Protein AF-A0A2N1R461-F1 (afdb_monomer)

Solvent-accessible surface area (backbone atoms only — not comparable to full-atom values): 9227 Å² total; per-residue (Å²): 132,56,71,68,60,50,50,57,51,58,70,67,39,81,88,54,83,74,53,71,70,53,56,53,44,36,75,74,31,70,71,57,33,54,52,53,51,54,51,50,53,52,52,52,61,70,67,52,63,71,90,80,55,89,64,83,52,62,68,61,53,60,70,44,49,88,78,49,80,73,82,83,79,75,73,60,65,68,62,50,54,52,52,53,50,52,54,53,50,47,66,64,44,54,71,71,35,69,73,41,61,68,50,44,76,81,51,42,68,79,50,52,53,58,53,52,49,53,52,52,50,54,52,50,54,50,52,51,53,51,49,67,77,40,43,69,59,51,53,51,50,51,53,58,48,51,55,55,53,54,64,73,76,108

Foldseek 3Di:
DDLVVLVVVLLVCPPPDDDPVSVVVLVVDVVSVVVSVVVVVVVVVVPDPPVVPPDPCVVVVVVCVVVDDDPPPQDPLVVLVVVLVVLVVCLVCVCVDPVNVVVDVVCDPVVVVVSVVVSVVVNVVSVVVSCVSCVVVVVVVVVVVVVVVVVVVD

pLDDT: mean 83.38, std 9.48, range [56.5, 96.19]

Radius of gyration: 25.05 Å; Cα contacts (8 Å, |Δi|>4): 34; chains: 1; bounding box: 57×42×69 Å

Secondary structure (DSSP, 8-state):
--HHHHHHHHHHTTTPPPPHHHHHHHHH-HHHHHHHHHHHHHHHHHTS-GGG--S--HHHHHHHGGGSPPP-----HHHHHHHHHHHHHHHHHGGGSHHHHHHHHHHTHHHHHHHHHHHHHHHHHHHHHHHHHTHHHHHHHHHHHHHHHHHH--

Structure (mmCIF, N/CA/C/O backbone):
data_AF-A0A2N1R461-F1
#
_entry.id   AF-A0A2N1R461-F1
#
loop_
_atom_site.group_PDB
_atom_site.id
_atom_site.type_symbol
_atom_site.label_atom_id
_atom_site.label_alt_id
_atom_site.label_comp_id
_atom_site.label_asym_id
_atom_site.label_entity_id
_atom_site.label_seq_id
_atom_site.pdbx_PDB_ins_code
_atom_site.Cartn_x
_atom_site.Cartn_y
_atom_site.Cartn_z
_atom_site.occupancy
_atom_site.B_iso_or_equiv
_atom_site.auth_seq_id
_atom_site.auth_comp_id
_atom_site.auth_asym_id
_atom_site.auth_atom_id
_atom_site.pdbx_PDB_model_num
ATOM 1 N N . MET A 1 1 ? -3.653 15.098 18.515 1.00 86.50 1 MET A N 1
ATOM 2 C CA . MET A 1 1 ? -3.882 14.096 17.446 1.00 86.50 1 MET A CA 1
ATOM 3 C C . MET A 1 1 ? -5.355 13.729 17.420 1.00 86.50 1 MET A C 1
ATOM 5 O O . MET A 1 1 ? -5.999 13.878 18.452 1.00 86.50 1 MET A O 1
ATOM 9 N N . THR A 1 2 ? -5.887 13.300 16.274 1.00 91.56 2 THR A N 1
ATOM 10 C CA . THR A 1 2 ? -7.252 12.755 16.196 1.00 91.56 2 THR A CA 1
ATOM 11 C C . THR A 1 2 ? -7.290 11.351 16.802 1.00 91.56 2 THR A C 1
ATOM 13 O O . THR A 1 2 ? -6.265 10.667 16.838 1.00 91.56 2 THR A O 1
ATOM 16 N N . CYS A 1 3 ? -8.462 10.918 17.276 1.00 90.94 3 CYS A N 1
ATOM 17 C CA . CYS A 1 3 ? -8.626 9.580 17.852 1.00 90.94 3 CYS A CA 1
ATOM 18 C C . CYS A 1 3 ? -8.334 8.476 16.824 1.00 90.94 3 CYS A C 1
ATOM 20 O O . CYS A 1 3 ? -7.727 7.473 17.166 1.00 90.94 3 CYS A O 1
ATOM 22 N N . GLU A 1 4 ? -8.714 8.674 15.560 1.00 88.19 4 GLU A N 1
ATOM 23 C CA . GLU A 1 4 ? -8.450 7.723 14.467 1.00 88.19 4 GLU A CA 1
ATOM 24 C C . GLU A 1 4 ? -6.949 7.520 14.266 1.00 88.19 4 GLU A C 1
ATOM 26 O O . GLU A 1 4 ? -6.462 6.396 14.322 1.00 88.19 4 GLU A O 1
ATOM 31 N N . ARG A 1 5 ? -6.197 8.623 14.166 1.00 86.88 5 ARG A N 1
ATOM 32 C CA . ARG A 1 5 ? -4.739 8.579 14.033 1.00 86.88 5 ARG A CA 1
ATOM 33 C C . ARG A 1 5 ? -4.061 7.961 15.253 1.00 86.88 5 ARG A C 1
ATOM 35 O O . ARG A 1 5 ? -3.029 7.318 15.115 1.00 86.88 5 ARG A O 1
ATOM 42 N N . PHE A 1 6 ? -4.603 8.181 16.451 1.00 92.94 6 PHE A N 1
ATOM 43 C CA . PHE A 1 6 ? -4.097 7.526 17.656 1.00 92.94 6 PHE A CA 1
ATOM 44 C C . PHE A 1 6 ? -4.233 6.003 17.565 1.00 92.94 6 PHE A C 1
ATOM 46 O O . PHE A 1 6 ? -3.285 5.310 17.906 1.00 92.94 6 PHE A O 1
ATOM 53 N N . LEU A 1 7 ? -5.378 5.495 17.101 1.00 90.38 7 LEU A N 1
ATOM 54 C CA . LEU A 1 7 ? -5.630 4.054 16.989 1.00 90.38 7 LEU A CA 1
ATOM 55 C C . LEU A 1 7 ? -4.748 3.410 15.922 1.00 90.38 7 LEU A C 1
ATOM 57 O O . LEU A 1 7 ? -4.143 2.386 16.193 1.00 90.38 7 LEU A O 1
ATOM 61 N N . GLU A 1 8 ? -4.597 4.055 14.764 1.00 88.38 8 GLU A N 1
ATOM 62 C CA . GLU A 1 8 ? -3.680 3.588 13.715 1.00 88.38 8 GLU A CA 1
ATOM 63 C C . GLU A 1 8 ? -2.237 3.477 14.225 1.00 88.38 8 GLU A C 1
ATOM 65 O O . GLU A 1 8 ? -1.545 2.500 13.947 1.00 88.38 8 GLU A O 1
ATOM 70 N N . LEU A 1 9 ? -1.778 4.467 15.000 1.00 89.25 9 LEU A N 1
ATOM 71 C CA . LEU A 1 9 ? -0.447 4.433 15.608 1.00 89.25 9 LEU A CA 1
ATOM 72 C C . LEU A 1 9 ? -0.348 3.405 16.739 1.00 89.25 9 LEU A C 1
ATOM 74 O O . LEU A 1 9 ? 0.707 2.806 16.909 1.00 89.25 9 LEU A O 1
ATOM 78 N N . LEU A 1 10 ? -1.419 3.207 17.511 1.00 90.00 10 LEU A N 1
ATOM 79 C CA . LEU A 1 1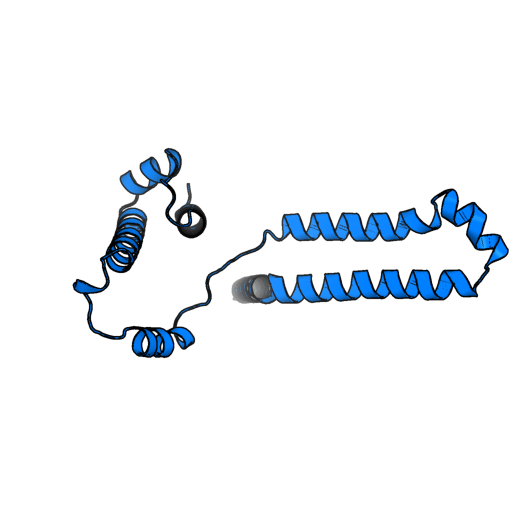0 ? -1.467 2.222 18.589 1.00 90.00 10 LEU A CA 1
ATOM 80 C C . LEU A 1 10 ? -1.351 0.797 18.039 1.00 90.00 10 LEU A C 1
ATOM 82 O O . LEU A 1 10 ? -0.556 0.021 18.557 1.00 90.00 10 LEU A O 1
ATOM 86 N N . ASP A 1 11 ? -2.076 0.493 16.963 1.00 86.31 11 ASP A N 1
ATOM 87 C CA . ASP A 1 11 ? -2.012 -0.803 16.281 1.00 86.31 11 ASP A CA 1
ATOM 88 C C . ASP A 1 11 ? -0.642 -1.028 15.614 1.00 86.31 11 ASP A C 1
ATOM 90 O O . ASP A 1 11 ? -0.168 -2.157 15.515 1.00 86.31 11 ASP A O 1
ATOM 94 N N . GLY A 1 12 ? 0.020 0.047 15.169 1.00 85.19 12 GLY A N 1
ATOM 95 C CA . GLY A 1 12 ? 1.333 -0.008 14.523 1.00 85.19 12 GLY A CA 1
ATOM 96 C C . GLY A 1 12 ? 2.536 -0.143 15.465 1.00 85.19 12 GLY A C 1
ATOM 97 O O . GLY A 1 12 ? 3.627 -0.419 14.977 1.00 85.19 12 GLY A O 1
ATOM 98 N N . LEU A 1 13 ? 2.367 0.061 16.779 1.00 85.00 13 LEU A N 1
ATOM 99 C CA . LEU A 1 13 ? 3.468 0.012 17.754 1.00 85.00 13 LEU A CA 1
ATOM 100 C C . LEU A 1 13 ? 3.969 -1.408 18.046 1.00 85.00 13 LEU A C 1
ATOM 102 O O . LEU A 1 13 ? 5.053 -1.538 18.592 1.00 85.00 13 LEU A O 1
ATOM 106 N N . ASP A 1 14 ? 3.196 -2.452 17.737 1.00 76.69 14 ASP A N 1
ATOM 107 C CA . ASP A 1 14 ? 3.576 -3.865 17.923 1.00 76.69 14 ASP A CA 1
ATOM 108 C C . ASP A 1 14 ? 4.274 -4.168 19.275 1.00 76.69 14 ASP A C 1
ATOM 110 O O . ASP A 1 14 ? 5.301 -4.840 19.359 1.00 76.69 14 ASP A O 1
ATO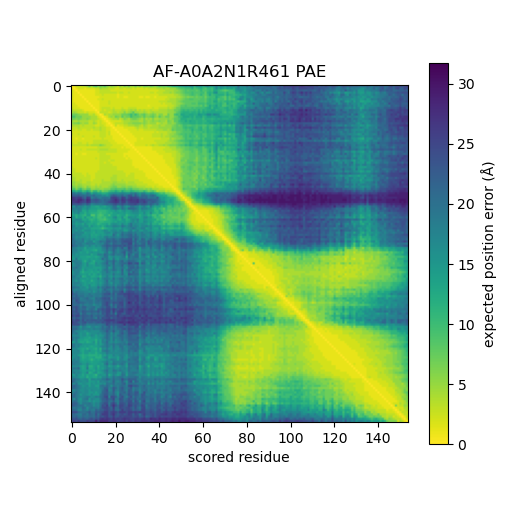M 114 N N . ASN A 1 15 ? 3.692 -3.658 20.369 1.00 72.56 15 ASN A N 1
ATOM 115 C CA . ASN A 1 15 ? 4.184 -3.737 21.759 1.00 72.56 15 ASN A CA 1
ATOM 116 C C . ASN A 1 15 ? 5.364 -2.823 22.143 1.00 72.56 15 ASN A C 1
ATOM 118 O O . ASN A 1 15 ? 5.930 -2.981 23.232 1.00 72.56 15 ASN A O 1
ATOM 122 N N . GLU A 1 16 ? 5.723 -1.851 21.311 1.00 82.12 16 GLU A N 1
ATOM 123 C CA . GLU A 1 16 ? 6.663 -0.790 21.667 1.00 82.12 16 GLU A CA 1
ATOM 124 C C . GLU A 1 16 ? 6.034 0.282 22.573 1.00 82.12 16 GLU A C 1
ATOM 126 O O . GLU A 1 16 ? 4.814 0.445 22.678 1.00 82.12 16 GLU A O 1
ATOM 131 N N . LYS A 1 17 ? 6.893 1.052 23.254 1.00 83.75 17 LYS A N 1
ATOM 132 C CA . LYS A 1 17 ? 6.448 2.133 24.141 1.00 83.75 17 LYS A CA 1
ATOM 133 C C . LYS A 1 17 ? 5.820 3.271 23.326 1.00 83.75 17 LYS A C 1
ATOM 135 O O . LYS A 1 17 ? 6.448 3.755 22.384 1.00 83.75 17 LYS A O 1
ATOM 140 N N . PRO A 1 18 ? 4.640 3.782 23.723 1.00 86.06 18 PRO A N 1
ATOM 141 C CA . PRO A 1 18 ? 3.991 4.859 22.994 1.00 86.06 18 PRO A CA 1
ATOM 142 C C . PRO A 1 18 ? 4.823 6.155 23.061 1.00 86.06 18 PRO A C 1
ATOM 144 O O . PRO A 1 18 ? 5.241 6.563 24.151 1.00 86.06 18 PRO A O 1
ATOM 147 N N . PRO A 1 19 ? 5.021 6.857 21.930 1.00 91.00 19 PRO A N 1
ATOM 148 C CA . PRO A 1 19 ? 5.672 8.161 21.893 1.00 91.00 19 PRO A CA 1
ATOM 149 C C . PRO A 1 19 ? 4.990 9.190 22.803 1.00 91.00 19 PRO A C 1
ATOM 151 O O . PRO A 1 19 ? 3.781 9.136 23.045 1.00 91.00 19 PRO A O 1
ATOM 154 N N . ALA A 1 20 ? 5.739 10.208 23.238 1.00 91.06 20 ALA A N 1
ATOM 155 C CA . ALA A 1 20 ? 5.253 11.235 24.168 1.00 91.06 20 ALA A CA 1
ATOM 156 C C . ALA A 1 20 ? 3.942 11.913 23.718 1.00 91.06 20 ALA A C 1
ATOM 158 O O . ALA A 1 20 ? 3.057 12.175 24.536 1.00 91.06 20 ALA A O 1
ATOM 159 N N . ALA A 1 21 ? 3.775 12.138 22.410 1.00 90.81 21 ALA A N 1
ATOM 160 C CA . ALA A 1 21 ? 2.548 12.699 21.852 1.00 90.81 21 ALA A CA 1
ATOM 161 C C . ALA A 1 21 ? 1.320 11.804 22.116 1.00 90.81 21 ALA A C 1
ATOM 163 O O . ALA A 1 21 ? 0.246 12.309 22.446 1.00 90.81 21 ALA A O 1
ATOM 164 N N . MET A 1 22 ? 1.470 10.480 22.007 1.00 93.12 22 MET A N 1
ATOM 165 C CA . MET A 1 22 ? 0.396 9.515 22.276 1.00 93.12 22 MET A CA 1
ATOM 166 C C . MET A 1 22 ? 0.075 9.459 23.768 1.00 93.12 22 MET A C 1
ATOM 168 O O . MET A 1 22 ? -1.097 9.482 24.139 1.00 93.12 22 MET A O 1
ATOM 172 N N . ALA A 1 23 ? 1.097 9.506 24.626 1.00 91.75 23 ALA A N 1
ATOM 173 C CA . ALA A 1 23 ? 0.915 9.574 26.075 1.00 91.75 23 ALA A CA 1
ATOM 174 C C . ALA A 1 23 ? 0.163 10.844 26.523 1.00 91.75 23 ALA A C 1
ATOM 176 O O . ALA A 1 23 ? -0.596 10.813 27.493 1.00 91.75 23 ALA A O 1
ATOM 177 N N . ALA A 1 24 ? 0.350 11.973 25.831 1.00 93.88 24 ALA A N 1
ATOM 178 C CA . ALA A 1 24 ? -0.424 13.192 26.076 1.00 93.88 24 ALA A CA 1
ATOM 179 C C . ALA A 1 24 ? -1.889 13.054 25.616 1.00 93.88 24 ALA A C 1
ATOM 181 O O . ALA A 1 24 ? -2.808 13.525 26.290 1.00 93.88 24 ALA A O 1
ATOM 182 N N . HIS A 1 25 ? -2.131 12.370 24.493 1.00 94.94 25 HIS A N 1
ATOM 183 C CA . HIS A 1 25 ? -3.487 12.130 23.998 1.00 94.94 25 HIS A CA 1
ATOM 184 C C . HIS A 1 25 ? -4.288 11.185 24.904 1.00 94.94 25 HIS A C 1
ATOM 186 O O . HIS A 1 25 ? -5.444 11.459 25.204 1.00 94.94 25 HIS A O 1
ATOM 192 N N . VAL A 1 26 ? -3.665 10.117 25.406 1.00 94.75 26 VAL A N 1
ATOM 193 C CA . VAL A 1 26 ? -4.287 9.189 26.369 1.00 94.75 26 VAL A CA 1
ATOM 194 C C . VAL A 1 26 ? -4.733 9.915 27.638 1.00 94.75 26 VAL A C 1
ATOM 196 O O . VAL A 1 26 ? -5.829 9.672 28.130 1.00 94.75 26 VAL A O 1
ATOM 199 N N . ARG A 1 27 ? -3.927 10.862 28.132 1.00 94.19 27 ARG A N 1
ATOM 200 C CA . ARG A 1 27 ? -4.277 11.675 29.307 1.00 94.19 27 ARG A CA 1
ATOM 201 C C . ARG A 1 27 ? -5.462 12.614 29.075 1.00 94.19 27 ARG A C 1
ATOM 203 O O . ARG A 1 27 ? -6.158 12.943 30.026 1.00 94.19 27 ARG A O 1
ATOM 210 N N . SER A 1 28 ? -5.687 13.047 27.835 1.00 94.81 28 SER A N 1
ATOM 211 C CA . SER A 1 28 ? -6.759 13.990 27.481 1.00 94.81 28 SER A CA 1
ATOM 212 C C . SER A 1 28 ? -8.023 13.315 26.942 1.00 94.81 28 SER A C 1
ATOM 214 O O . SER A 1 28 ? -9.092 13.918 26.982 1.00 94.81 28 SER A O 1
ATOM 216 N N . CYS A 1 29 ? -7.937 12.071 26.461 1.00 96.19 29 CYS A N 1
ATOM 217 C CA . CYS A 1 29 ? -9.057 11.347 25.865 1.00 96.19 29 CYS A CA 1
ATOM 218 C C . CYS A 1 29 ? -9.326 10.012 26.592 1.00 96.19 29 CYS A C 1
ATOM 220 O O . CYS A 1 29 ? -8.617 9.026 26.356 1.00 96.19 29 CYS A O 1
ATOM 222 N N . PRO A 1 30 ? -10.397 9.911 27.407 1.00 94.81 30 PRO A N 1
ATOM 223 C CA . PRO A 1 30 ? -10.700 8.697 28.172 1.00 94.81 30 PRO A CA 1
ATOM 224 C C . PRO A 1 30 ? -11.116 7.513 27.286 1.00 94.81 30 PRO A C 1
ATOM 226 O O . PRO A 1 30 ? -10.935 6.354 27.658 1.00 94.81 30 PRO A O 1
ATOM 229 N N . ALA A 1 31 ? -11.665 7.768 26.095 1.00 92.94 31 ALA A N 1
ATOM 230 C CA . ALA A 1 31 ? -11.993 6.709 25.141 1.00 92.94 31 ALA A CA 1
ATOM 231 C C . ALA A 1 31 ? -10.727 6.023 24.603 1.00 92.94 31 ALA A C 1
ATOM 233 O O . ALA A 1 31 ? -10.648 4.795 24.602 1.00 92.94 31 ALA A O 1
ATOM 234 N N . CYS A 1 32 ? -9.723 6.812 24.210 1.00 94.00 32 CYS A N 1
ATOM 235 C CA . CYS A 1 32 ? -8.427 6.305 23.761 1.00 94.00 32 CYS A CA 1
ATOM 236 C C . CYS A 1 32 ? -7.655 5.632 24.904 1.00 94.00 32 CYS A C 1
ATOM 238 O O . CYS A 1 32 ? -7.054 4.584 24.686 1.00 94.00 32 CYS A O 1
ATOM 240 N N . ALA A 1 33 ? -7.740 6.168 26.128 1.00 94.19 33 ALA A N 1
ATOM 241 C CA . ALA A 1 33 ? -7.136 5.557 27.311 1.00 94.19 33 ALA A CA 1
ATOM 242 C C . ALA A 1 33 ? -7.670 4.148 27.590 1.00 94.19 33 ALA A C 1
ATOM 244 O O . ALA A 1 33 ? -6.887 3.219 27.767 1.00 94.19 33 ALA A O 1
ATOM 245 N N . ARG A 1 34 ? -8.999 3.968 27.558 1.00 94.50 34 ARG A N 1
ATOM 246 C CA . ARG A 1 34 ? -9.624 2.649 27.753 1.00 94.50 34 ARG A CA 1
ATOM 247 C C . ARG A 1 34 ? -9.181 1.636 26.701 1.00 94.50 34 ARG A C 1
ATOM 249 O O . ARG A 1 34 ? -8.923 0.490 27.043 1.00 94.50 34 ARG A O 1
ATOM 256 N N . ARG A 1 35 ? -9.072 2.055 25.437 1.00 91.75 35 ARG A N 1
ATOM 257 C CA . ARG A 1 35 ? -8.630 1.176 24.342 1.00 91.75 35 ARG A CA 1
ATOM 258 C C . ARG A 1 35 ? -7.165 0.769 24.485 1.00 91.75 35 ARG A C 1
ATOM 260 O O . ARG A 1 35 ? -6.865 -0.411 24.369 1.00 91.75 35 ARG A O 1
ATOM 267 N N . ALA A 1 36 ? -6.283 1.718 24.798 1.00 91.62 36 ALA A N 1
ATOM 268 C CA . ALA A 1 36 ? -4.872 1.429 25.047 1.00 91.62 36 ALA A CA 1
ATOM 269 C C . ALA A 1 36 ? -4.678 0.491 26.248 1.00 91.62 36 ALA A C 1
ATOM 271 O O . ALA A 1 36 ? -3.905 -0.457 26.162 1.00 91.62 36 ALA A O 1
ATOM 272 N N . ALA A 1 37 ? -5.424 0.706 27.337 1.00 91.56 37 ALA A N 1
ATOM 273 C CA . ALA A 1 37 ? -5.388 -0.166 28.508 1.00 91.56 37 ALA A CA 1
ATOM 274 C C . ALA A 1 37 ? -5.896 -1.585 28.202 1.00 91.56 37 ALA A C 1
ATOM 276 O O . ALA A 1 37 ? -5.271 -2.551 28.624 1.00 91.56 37 ALA A O 1
ATOM 277 N N . ALA A 1 38 ? -6.988 -1.716 27.439 1.00 90.31 38 ALA A N 1
ATOM 278 C CA . ALA A 1 38 ? -7.527 -3.016 27.037 1.00 90.31 38 ALA A CA 1
ATOM 279 C C . ALA A 1 38 ? -6.562 -3.799 26.129 1.00 90.31 38 ALA A C 1
ATOM 281 O O . ALA A 1 38 ? -6.422 -5.013 26.274 1.00 90.31 38 ALA A O 1
ATOM 282 N N . LEU A 1 39 ? -5.874 -3.108 25.213 1.00 88.88 39 LEU A N 1
ATOM 283 C CA . LEU A 1 39 ? -4.844 -3.724 24.378 1.00 88.88 39 LEU A CA 1
ATOM 284 C C . LEU A 1 39 ? -3.663 -4.198 25.232 1.00 88.88 39 LEU A C 1
ATOM 286 O O . LEU A 1 39 ? -3.260 -5.352 25.124 1.00 88.88 39 LEU A O 1
ATOM 290 N N . GLN A 1 40 ? -3.158 -3.341 26.126 1.00 89.06 40 GLN A N 1
ATOM 291 C CA . GLN A 1 40 ? -2.053 -3.696 27.016 1.00 89.06 40 GLN A CA 1
ATOM 292 C C . GLN A 1 40 ? -2.408 -4.892 27.904 1.00 89.06 40 GLN A C 1
ATOM 294 O O . GLN A 1 40 ? -1.618 -5.821 28.007 1.00 89.06 40 GLN A O 1
ATOM 299 N N . SER A 1 41 ? -3.616 -4.927 28.477 1.00 87.19 41 SER A N 1
ATOM 300 C CA . SER A 1 41 ? -4.042 -6.054 29.309 1.00 87.19 41 SER A CA 1
ATOM 301 C C . SER A 1 41 ? -4.141 -7.359 28.521 1.00 87.19 41 SER A C 1
ATOM 303 O O . SER A 1 41 ? -3.824 -8.417 29.054 1.00 87.19 41 SER A O 1
ATOM 305 N N . ALA A 1 42 ? -4.567 -7.303 27.254 1.00 85.00 42 ALA A N 1
ATOM 306 C CA . ALA A 1 42 ? -4.606 -8.479 26.387 1.00 85.00 42 ALA A CA 1
ATOM 307 C C . ALA A 1 42 ? -3.191 -8.994 26.064 1.00 85.00 42 ALA A C 1
ATOM 309 O O . ALA A 1 42 ? -2.954 -10.200 26.097 1.00 85.00 42 ALA A O 1
ATOM 310 N N . VAL A 1 43 ? -2.246 -8.085 25.805 1.00 85.50 43 VAL A N 1
ATOM 311 C CA . VAL A 1 43 ? -0.828 -8.412 25.585 1.00 85.50 43 VAL A CA 1
ATOM 312 C C . VAL A 1 43 ? -0.197 -9.000 26.842 1.00 85.50 43 VAL A C 1
ATOM 314 O O . VAL A 1 43 ? 0.518 -9.997 26.763 1.00 85.50 43 VAL A O 1
ATOM 317 N N . ASP A 1 44 ? -0.466 -8.407 28.002 1.00 85.31 44 ASP A N 1
ATOM 318 C CA . ASP A 1 44 ? 0.038 -8.900 29.279 1.00 85.31 44 ASP A CA 1
ATOM 319 C C . ASP A 1 44 ? -0.496 -10.309 29.548 1.00 85.31 44 ASP A C 1
ATOM 321 O O . ASP A 1 44 ? 0.292 -11.182 29.901 1.00 85.31 44 ASP A O 1
ATOM 325 N N . LEU A 1 45 ? -1.787 -10.556 29.276 1.00 81.62 45 LEU A N 1
ATOM 326 C CA . LEU A 1 45 ? -2.405 -11.882 29.372 1.00 81.62 45 LEU A CA 1
ATOM 327 C C . LEU A 1 45 ? -1.707 -12.911 28.468 1.00 81.62 45 LEU A C 1
ATOM 329 O O . LEU A 1 45 ? -1.448 -14.031 28.896 1.00 81.62 45 LEU A O 1
ATOM 333 N N . TYR A 1 46 ? -1.377 -12.521 27.234 1.00 76.12 46 TYR A N 1
ATOM 334 C CA . TYR A 1 46 ? -0.663 -13.368 26.275 1.00 76.12 46 TYR A CA 1
ATOM 335 C C . TYR A 1 46 ? 0.776 -13.689 26.713 1.00 76.12 46 TYR A C 1
ATOM 337 O O . TYR A 1 46 ? 1.316 -14.729 26.349 1.00 76.12 46 TYR A O 1
ATOM 345 N N . ARG A 1 47 ? 1.409 -12.809 27.497 1.00 80.56 47 ARG A N 1
ATOM 346 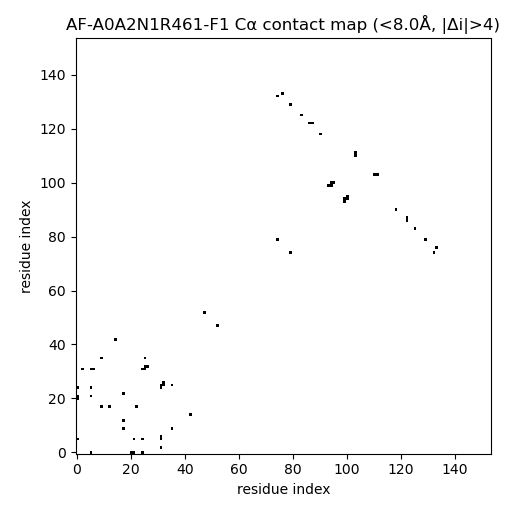C CA . ARG A 1 47 ? 2.778 -12.988 28.008 1.00 80.56 47 ARG A CA 1
ATOM 347 C C . ARG A 1 47 ? 2.858 -13.831 29.280 1.00 80.56 47 ARG A C 1
ATOM 349 O O . ARG A 1 47 ? 3.975 -14.111 29.722 1.00 80.56 47 ARG A O 1
ATOM 356 N N . LEU A 1 48 ? 1.732 -14.211 29.892 1.00 80.31 48 LEU A N 1
ATOM 357 C CA . LEU A 1 48 ? 1.779 -15.103 31.048 1.00 80.31 48 LEU A CA 1
ATOM 358 C C . LEU A 1 48 ? 2.388 -16.456 30.643 1.00 80.31 48 LEU A C 1
ATOM 360 O O . LEU A 1 48 ? 2.062 -16.985 29.583 1.00 80.31 48 LEU A O 1
ATOM 364 N N . PRO A 1 49 ? 3.257 -17.039 31.485 1.00 74.88 49 PRO A N 1
ATOM 365 C CA . PRO A 1 49 ? 3.806 -18.361 31.226 1.00 74.88 49 PRO A CA 1
ATOM 366 C C . PRO A 1 49 ? 2.680 -19.408 31.173 1.00 74.88 49 PRO A C 1
ATOM 368 O O . PRO A 1 49 ? 1.749 -19.355 31.980 1.00 74.88 49 PRO A O 1
ATOM 371 N N . ASP A 1 50 ? 2.805 -20.386 30.265 1.00 65.62 50 ASP A N 1
ATOM 372 C CA . ASP A 1 50 ? 1.813 -21.447 29.959 1.00 65.62 50 ASP A CA 1
ATOM 373 C C . ASP A 1 50 ? 1.256 -22.181 31.193 1.00 65.62 50 ASP A C 1
ATOM 375 O O . ASP A 1 50 ? 0.154 -22.729 31.187 1.00 65.62 50 ASP A O 1
ATOM 379 N N . ILE A 1 51 ? 2.005 -22.145 32.291 1.00 59.97 51 ILE A N 1
ATOM 380 C CA . ILE A 1 51 ? 1.663 -22.718 33.593 1.00 59.97 51 ILE A CA 1
ATOM 381 C C . ILE A 1 51 ? 0.386 -22.089 34.197 1.00 59.97 51 ILE A C 1
ATOM 383 O O . ILE A 1 51 ? -0.259 -22.709 35.038 1.00 59.97 51 ILE A O 1
ATOM 387 N N . ALA A 1 52 ? -0.007 -20.880 33.772 1.00 58.00 52 ALA A N 1
ATOM 388 C CA . ALA A 1 52 ? -1.167 -20.149 34.291 1.00 58.00 52 ALA A CA 1
ATOM 389 C C . ALA A 1 52 ? -2.467 -20.327 33.472 1.00 58.00 52 ALA A C 1
ATOM 391 O O . ALA A 1 52 ? -3.519 -19.851 33.899 1.00 58.00 52 ALA A O 1
ATOM 392 N N . GLY A 1 53 ? -2.432 -20.996 32.312 1.00 57.50 53 GLY A N 1
ATOM 393 C CA . GLY A 1 53 ? -3.535 -20.967 31.343 1.00 57.50 53 GLY A CA 1
ATOM 394 C C . GLY A 1 53 ? -3.733 -22.273 30.580 1.00 57.50 53 GLY A C 1
ATOM 395 O O . GLY A 1 53 ? -3.637 -22.297 29.360 1.00 57.50 53 GLY A O 1
ATOM 396 N N . SER A 1 54 ? -4.075 -23.360 31.272 1.00 56.50 54 SER A N 1
ATOM 397 C CA . SER A 1 54 ? -4.268 -24.699 30.682 1.00 56.50 54 SER A CA 1
ATOM 398 C C . SER A 1 54 ? -5.494 -24.865 29.763 1.00 56.50 54 SER A C 1
ATO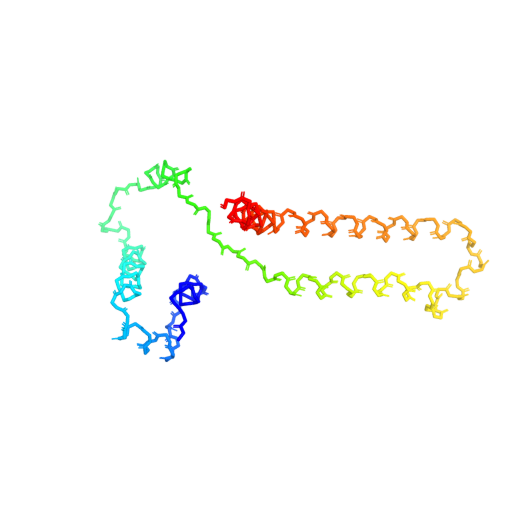M 400 O O . SER A 1 54 ? -5.833 -25.984 29.376 1.00 56.50 54 SER A O 1
ATOM 402 N N . SER A 1 55 ? -6.177 -23.788 29.365 1.00 64.38 55 SER A N 1
ATOM 403 C CA . SER A 1 55 ? -7.240 -23.871 28.362 1.00 64.38 55 SER A CA 1
ATOM 404 C C . SER A 1 55 ? -6.664 -23.599 26.979 1.00 64.38 55 SER A C 1
ATOM 406 O O . SER A 1 55 ? -6.280 -22.469 26.689 1.00 64.38 55 SER A O 1
ATOM 408 N N . ASN A 1 56 ? -6.654 -24.609 26.108 1.00 69.06 56 ASN A N 1
ATOM 409 C CA . ASN A 1 56 ? -6.333 -24.446 24.692 1.00 69.06 56 ASN A CA 1
ATOM 410 C C . ASN A 1 56 ? -7.283 -23.400 24.065 1.00 69.06 56 ASN A C 1
ATOM 412 O O . ASN A 1 56 ? -8.428 -23.705 23.724 1.00 69.06 56 ASN A O 1
ATOM 416 N N . MET A 1 57 ? -6.838 -22.141 23.985 1.00 70.62 57 MET A N 1
ATOM 417 C CA . MET A 1 57 ? -7.645 -21.017 23.493 1.00 70.62 57 MET A CA 1
ATOM 418 C C . MET A 1 57 ? -7.703 -20.968 21.965 1.00 70.62 57 MET A C 1
ATOM 420 O O . MET A 1 57 ? -8.591 -20.318 21.417 1.00 70.62 57 MET A O 1
ATOM 424 N N . VAL A 1 58 ? -6.810 -21.688 21.278 1.00 78.00 58 VAL A N 1
ATOM 425 C CA . VAL A 1 58 ? -6.706 -21.731 19.813 1.00 78.00 58 VAL A CA 1
ATOM 426 C C . VAL A 1 58 ? -8.058 -21.997 19.136 1.00 78.00 58 VAL A C 1
ATOM 428 O O . VAL A 1 58 ? -8.453 -21.174 18.313 1.00 78.00 58 VAL A O 1
ATOM 431 N N . PRO A 1 59 ? -8.834 -23.046 19.484 1.00 80.19 59 PRO A N 1
ATOM 432 C CA . PRO A 1 59 ? -10.131 -23.290 18.848 1.00 80.19 59 PRO A CA 1
ATOM 433 C C . PRO A 1 59 ? -11.166 -22.193 19.132 1.00 80.19 59 PRO A C 1
ATOM 435 O O . PRO A 1 59 ? -11.984 -21.889 18.268 1.00 80.19 59 PRO A O 1
ATOM 438 N N . ARG A 1 60 ? -11.130 -21.558 20.313 1.00 78.44 60 ARG A N 1
ATOM 439 C CA . ARG A 1 60 ? -12.057 -20.466 20.660 1.00 78.44 60 ARG A CA 1
ATOM 440 C C . ARG A 1 60 ? -11.738 -19.187 19.895 1.00 78.44 60 ARG A C 1
ATOM 442 O O . ARG A 1 60 ? -12.649 -18.540 19.391 1.00 78.44 60 ARG A O 1
ATOM 449 N N . VAL A 1 61 ? -10.457 -18.841 19.787 1.00 78.00 61 VAL A N 1
ATOM 450 C CA . VAL A 1 61 ? -9.999 -17.688 19.002 1.00 78.00 61 VAL A CA 1
ATOM 451 C C . VAL A 1 61 ? -10.256 -17.934 17.516 1.00 78.00 61 VAL A C 1
ATOM 453 O O . VAL A 1 61 ? -10.808 -17.065 16.845 1.00 78.00 61 VAL A O 1
ATOM 456 N N . ALA A 1 62 ? -9.959 -19.136 17.014 1.00 80.81 62 ALA A N 1
ATOM 457 C CA . ALA A 1 62 ? -10.216 -19.512 15.626 1.00 80.81 62 ALA A CA 1
ATOM 458 C C . ALA A 1 62 ? -11.706 -19.430 15.257 1.00 80.81 62 ALA A C 1
ATOM 460 O O . ALA A 1 62 ? -12.038 -18.951 14.176 1.00 80.81 62 ALA A O 1
ATOM 461 N N . ALA A 1 63 ? -12.607 -19.816 16.167 1.00 84.38 63 ALA A N 1
ATOM 462 C CA . ALA A 1 63 ? -14.050 -19.673 15.971 1.00 84.38 63 ALA A CA 1
ATOM 463 C C . ALA A 1 63 ? -14.523 -18.206 15.943 1.00 84.38 63 ALA A C 1
ATOM 465 O O . ALA A 1 63 ? -15.561 -17.913 15.352 1.00 84.38 63 ALA A O 1
ATOM 466 N N . MET A 1 64 ? -13.780 -17.281 16.562 1.00 79.38 64 MET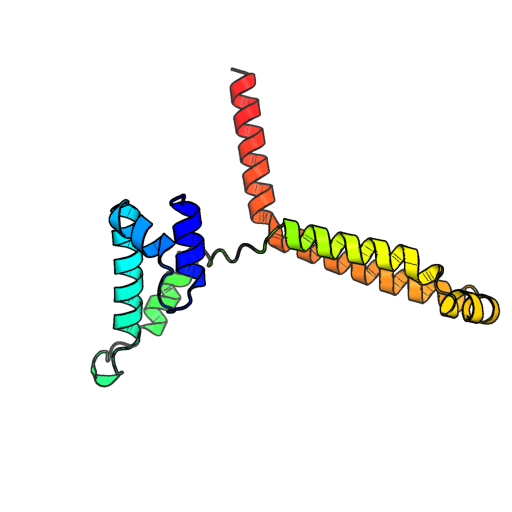 A N 1
ATOM 467 C CA . MET A 1 64 ? -14.105 -15.851 16.555 1.00 79.38 64 MET A CA 1
ATOM 468 C C . MET A 1 64 ? -13.542 -15.105 15.340 1.00 79.38 64 MET A C 1
ATOM 470 O O . MET A 1 64 ? -14.133 -14.106 14.940 1.00 79.38 64 MET A O 1
ATOM 474 N N . LEU A 1 65 ? -12.460 -15.589 14.713 1.00 78.19 65 LEU A N 1
ATOM 475 C CA . LEU A 1 65 ? -11.811 -14.939 13.561 1.00 78.19 65 LEU A CA 1
ATOM 476 C C . LEU A 1 65 ? -12.761 -14.521 12.418 1.00 78.19 65 LEU A C 1
ATOM 478 O O . LEU A 1 65 ? -12.585 -13.411 11.922 1.00 78.19 65 LEU A O 1
ATOM 482 N N . PRO A 1 66 ? -13.781 -15.310 12.011 1.00 79.12 66 PRO A N 1
ATOM 483 C CA . PRO A 1 66 ? -14.697 -14.909 10.938 1.00 79.12 66 PRO A CA 1
ATOM 484 C C . PRO A 1 66 ? -15.534 -13.666 11.268 1.00 79.12 66 PRO A C 1
ATOM 486 O O . PRO A 1 66 ? -16.052 -13.010 10.367 1.00 79.12 66 PRO A O 1
ATOM 489 N N . PHE A 1 67 ? -15.687 -13.351 12.557 1.00 75.81 67 PHE A N 1
ATOM 490 C CA . PHE A 1 67 ? -16.511 -12.250 13.055 1.00 75.81 67 PHE A CA 1
ATOM 491 C C . PHE A 1 67 ? -15.686 -11.021 13.447 1.00 75.81 67 PHE A C 1
ATOM 493 O O . PHE A 1 67 ? -16.252 -9.976 13.773 1.00 75.81 67 PHE A O 1
ATOM 500 N N . VAL A 1 68 ? -14.356 -11.125 13.418 1.00 71.81 68 VAL A N 1
ATOM 501 C CA . VAL A 1 68 ? -13.454 -10.008 13.690 1.00 71.81 68 VAL A CA 1
ATOM 502 C C . VAL A 1 68 ? -13.074 -9.365 12.362 1.00 71.81 68 VAL A C 1
ATOM 504 O O . VAL A 1 68 ? -12.635 -10.030 11.427 1.00 71.81 68 VAL A O 1
ATOM 507 N N . SER A 1 69 ? -13.239 -8.046 12.262 1.00 62.12 69 SER A N 1
ATOM 508 C CA . SER A 1 69 ? -12.770 -7.300 11.095 1.00 62.12 69 SER A CA 1
ATOM 509 C C . SER A 1 69 ? -11.264 -7.490 10.933 1.00 62.12 69 SER A C 1
ATOM 511 O O . SER A 1 69 ? -10.524 -7.251 11.889 1.00 62.12 69 SER A O 1
ATOM 513 N N . ALA A 1 70 ? -10.823 -7.881 9.734 1.00 62.69 70 ALA A N 1
ATOM 514 C CA . ALA A 1 70 ? -9.408 -8.044 9.428 1.00 62.69 70 ALA A CA 1
ATOM 515 C C . ALA A 1 70 ? -8.604 -6.801 9.870 1.00 62.69 70 ALA A C 1
ATOM 517 O O . ALA A 1 70 ? -9.098 -5.675 9.707 1.00 62.69 70 ALA A O 1
ATOM 518 N N . PRO A 1 71 ? -7.388 -6.980 10.425 1.00 61.81 71 PRO A N 1
ATOM 519 C CA . PRO A 1 71 ? -6.526 -5.868 10.796 1.00 61.81 71 PRO A CA 1
ATOM 520 C C . PRO A 1 71 ? -6.395 -4.902 9.622 1.00 61.81 71 PRO A C 1
ATOM 522 O O . PRO A 1 71 ? -6.004 -5.294 8.519 1.00 61.81 71 PRO A O 1
ATOM 525 N N . ARG A 1 72 ? -6.739 -3.631 9.845 1.00 59.38 72 ARG A N 1
ATOM 526 C CA . ARG A 1 72 ? -6.652 -2.593 8.817 1.00 59.38 72 ARG A CA 1
ATOM 527 C C . ARG A 1 72 ? -5.192 -2.207 8.608 1.00 59.38 72 ARG A C 1
ATOM 529 O O . ARG A 1 72 ? -4.754 -1.150 9.046 1.00 59.38 72 ARG A O 1
ATOM 536 N N . ARG A 1 73 ? -4.425 -3.041 7.905 1.00 58.41 73 ARG A N 1
ATOM 537 C CA . ARG A 1 73 ? -3.155 -2.604 7.314 1.00 58.41 73 ARG A CA 1
ATOM 538 C C . ARG A 1 73 ? -3.473 -1.745 6.095 1.00 58.41 73 ARG A C 1
ATOM 540 O O . ARG A 1 73 ? -3.437 -2.202 4.959 1.00 58.41 73 ARG A O 1
ATOM 547 N N . SER A 1 74 ? -3.826 -0.486 6.339 1.00 61.47 74 SER A N 1
ATOM 548 C CA . SER A 1 74 ? -3.964 0.492 5.266 1.00 61.47 74 SER A CA 1
ATOM 549 C C . SER A 1 74 ? -2.570 0.852 4.766 1.00 61.47 74 SER A C 1
ATOM 551 O O . SER A 1 74 ? -1.811 1.548 5.444 1.00 61.47 74 SER A O 1
ATOM 553 N N . VAL A 1 75 ? -2.210 0.369 3.580 1.00 66.94 75 VAL A N 1
ATOM 554 C CA . VAL A 1 75 ? -1.014 0.858 2.896 1.00 66.94 75 VAL A CA 1
ATOM 555 C C . VAL A 1 75 ? -1.331 2.255 2.368 1.00 66.94 75 VAL A C 1
ATOM 557 O O . VAL A 1 75 ? -2.392 2.489 1.799 1.00 66.94 75 VAL A O 1
ATOM 560 N N . SER A 1 76 ? -0.432 3.215 2.582 1.00 76.56 76 SER A N 1
ATOM 561 C CA . SER A 1 76 ? -0.656 4.595 2.140 1.00 76.56 76 SER A CA 1
ATOM 562 C C . SER A 1 76 ? -0.845 4.661 0.618 1.00 76.56 76 SER A C 1
ATOM 564 O O . SER A 1 76 ? 0.100 4.426 -0.141 1.00 76.56 76 SER A O 1
ATOM 566 N N . MET A 1 77 ? -2.041 5.065 0.175 1.00 79.62 77 MET A N 1
ATOM 567 C CA . MET A 1 77 ? -2.391 5.269 -1.240 1.00 79.62 77 MET A CA 1
ATOM 568 C C . MET A 1 77 ? -1.418 6.211 -1.959 1.00 79.62 77 MET A C 1
ATOM 570 O O . MET A 1 77 ? -1.119 6.031 -3.137 1.00 79.62 77 MET A O 1
ATOM 574 N N . ARG A 1 78 ? -0.864 7.196 -1.239 1.00 81.62 78 ARG A N 1
ATOM 575 C CA . ARG A 1 78 ? 0.132 8.130 -1.782 1.00 81.62 78 ARG A CA 1
ATOM 576 C C . ARG A 1 78 ? 1.450 7.435 -2.121 1.00 81.62 78 ARG A C 1
ATOM 578 O O . ARG A 1 78 ? 2.043 7.743 -3.149 1.00 81.62 78 ARG A O 1
ATOM 585 N N . ASN A 1 79 ? 1.896 6.509 -1.273 1.00 85.38 79 ASN A N 1
ATOM 586 C CA . ASN A 1 79 ? 3.140 5.776 -1.509 1.00 85.38 79 ASN A CA 1
ATOM 587 C C . ASN A 1 79 ? 2.990 4.843 -2.714 1.00 85.38 79 ASN A C 1
ATOM 589 O O . ASN A 1 79 ? 3.906 4.747 -3.526 1.00 85.38 79 ASN A O 1
ATOM 593 N N . TRP A 1 80 ? 1.811 4.232 -2.874 1.00 89.44 80 TRP A N 1
ATOM 594 C CA . TRP A 1 80 ? 1.477 3.485 -4.081 1.00 89.44 80 TRP A CA 1
ATOM 595 C C . TRP A 1 80 ? 1.513 4.380 -5.319 1.00 89.44 80 TRP A C 1
ATOM 597 O O . TRP A 1 80 ? 2.298 4.113 -6.214 1.00 89.44 80 TRP A O 1
ATOM 607 N N . LEU A 1 81 ? 0.775 5.493 -5.354 1.00 88.69 81 LEU A N 1
ATOM 608 C CA . LEU A 1 81 ? 0.788 6.392 -6.519 1.00 88.69 81 LEU A CA 1
ATOM 609 C C . LEU A 1 81 ? 2.203 6.843 -6.919 1.00 88.69 81 LEU A C 1
ATOM 611 O O . LEU A 1 81 ? 2.508 6.891 -8.108 1.00 88.69 81 LEU A O 1
ATOM 615 N N . GLY A 1 82 ? 3.077 7.113 -5.944 1.00 90.50 82 GLY A N 1
ATOM 616 C CA . GLY A 1 82 ? 4.487 7.414 -6.203 1.00 90.50 82 GLY A CA 1
ATOM 617 C C . GLY A 1 82 ? 5.233 6.259 -6.877 1.00 90.50 82 GLY A C 1
ATOM 618 O O . GLY A 1 82 ? 5.897 6.468 -7.888 1.00 90.50 82 GLY A O 1
ATOM 619 N N . ALA A 1 83 ? 5.088 5.033 -6.368 1.00 89.56 83 ALA A N 1
ATOM 620 C CA . ALA A 1 83 ? 5.696 3.849 -6.977 1.00 89.56 83 ALA A CA 1
ATOM 621 C C . ALA A 1 83 ? 5.168 3.590 -8.401 1.00 89.56 83 ALA A C 1
ATOM 623 O O . ALA A 1 83 ? 5.948 3.289 -9.301 1.00 89.56 83 ALA A O 1
ATOM 624 N N . GLY A 1 84 ? 3.864 3.770 -8.624 1.00 89.88 84 GLY A N 1
ATOM 625 C CA . GLY A 1 84 ? 3.248 3.625 -9.943 1.00 89.88 84 GLY A CA 1
ATOM 626 C C . GLY A 1 84 ? 3.742 4.677 -10.931 1.00 89.88 84 GLY A C 1
ATOM 627 O O . GLY A 1 84 ? 4.025 4.358 -12.082 1.00 89.88 84 GLY A O 1
ATOM 628 N N . PHE A 1 85 ? 3.926 5.918 -10.474 1.00 92.38 85 PHE A N 1
ATOM 629 C CA . PHE A 1 85 ? 4.523 6.974 -11.287 1.00 92.38 85 PHE A CA 1
ATOM 630 C C . PHE A 1 85 ? 5.961 6.633 -11.693 1.00 92.38 85 PHE A C 1
ATOM 632 O O . PHE A 1 85 ? 6.305 6.750 -12.865 1.00 92.38 85 PHE A O 1
ATOM 639 N N . VAL A 1 86 ? 6.783 6.148 -10.757 1.00 93.19 86 VAL A N 1
ATOM 640 C CA . VAL A 1 86 ? 8.152 5.696 -11.057 1.00 93.19 86 VAL A CA 1
ATOM 641 C C . VAL A 1 86 ? 8.150 4.566 -12.090 1.00 93.19 86 VAL A C 1
ATOM 643 O O . VAL A 1 86 ? 8.973 4.584 -13.000 1.00 93.19 86 VAL A O 1
ATOM 646 N N . LEU A 1 87 ? 7.209 3.624 -11.990 1.00 90.75 87 LEU A N 1
ATOM 647 C CA . LEU A 1 87 ? 7.068 2.511 -12.932 1.00 90.75 87 LEU A CA 1
ATOM 648 C C . LEU A 1 87 ? 6.664 2.983 -14.342 1.00 90.75 87 LEU A C 1
ATOM 650 O O . LEU A 1 87 ? 7.170 2.479 -15.340 1.00 90.75 87 LEU A O 1
ATOM 654 N N . LEU A 1 88 ? 5.794 3.990 -14.446 1.00 90.00 88 LEU A N 1
ATOM 655 C CA . LEU A 1 88 ? 5.442 4.594 -15.736 1.00 90.00 88 LEU A CA 1
ATOM 656 C C . LEU A 1 88 ? 6.618 5.363 -16.346 1.00 90.00 88 LEU A C 1
ATOM 658 O O . LEU A 1 88 ? 6.905 5.219 -17.533 1.00 90.00 88 LEU A O 1
ATOM 662 N N . VAL A 1 89 ? 7.322 6.157 -15.536 1.00 91.88 89 VAL A N 1
ATOM 663 C CA . VAL A 1 89 ? 8.505 6.899 -15.989 1.00 91.88 89 VAL A CA 1
ATOM 664 C C . VAL A 1 89 ? 9.596 5.940 -16.454 1.00 91.88 89 VAL A C 1
ATOM 666 O O . VAL A 1 89 ? 10.199 6.177 -17.499 1.00 91.88 89 VAL A O 1
ATOM 669 N N . SER A 1 90 ? 9.829 4.838 -15.735 1.00 86.88 90 SER A N 1
ATOM 670 C CA . SER A 1 90 ? 10.820 3.845 -16.147 1.00 86.88 90 SER A CA 1
ATOM 671 C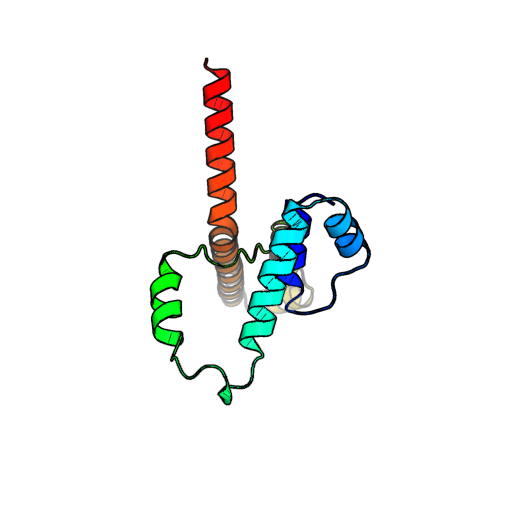 C . SER A 1 90 ? 10.440 3.187 -17.473 1.00 86.88 90 SER A C 1
ATOM 673 O O . SER A 1 90 ? 11.294 3.085 -18.347 1.00 86.88 90 SER A O 1
ATOM 675 N N . MET A 1 91 ? 9.167 2.842 -17.685 1.00 86.88 91 MET A N 1
ATOM 676 C CA . MET A 1 91 ? 8.689 2.295 -18.960 1.00 86.88 91 MET A CA 1
ATOM 677 C C . MET A 1 91 ? 8.937 3.243 -20.145 1.00 86.88 91 MET A C 1
ATOM 679 O O . MET A 1 91 ? 9.292 2.781 -21.226 1.00 86.88 91 MET A O 1
ATOM 683 N N . ILE A 1 92 ? 8.788 4.556 -19.945 1.00 86.62 92 ILE A N 1
ATOM 684 C CA . ILE A 1 92 ? 9.040 5.569 -20.984 1.00 86.62 92 ILE A CA 1
ATOM 685 C C . ILE A 1 92 ? 10.542 5.796 -21.192 1.00 86.62 92 ILE A C 1
ATOM 687 O O . ILE A 1 92 ? 10.985 5.988 -22.322 1.00 86.62 92 ILE A O 1
ATOM 691 N N . MET A 1 93 ? 11.335 5.786 -20.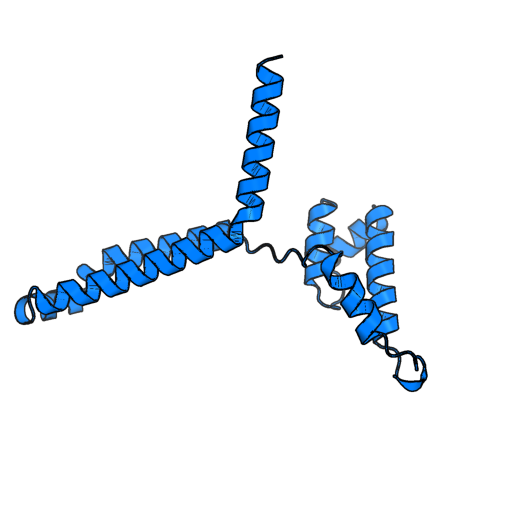117 1.00 88.31 93 MET A N 1
ATOM 692 C CA . MET A 1 93 ? 12.774 6.034 -20.211 1.00 88.31 93 MET A CA 1
ATOM 693 C C . MET A 1 93 ? 13.548 4.848 -20.784 1.00 88.31 93 MET A C 1
ATOM 695 O O . MET A 1 93 ? 14.506 5.086 -21.509 1.00 88.31 93 MET A O 1
ATOM 699 N N . ILE A 1 94 ? 13.153 3.600 -20.499 1.00 83.94 94 ILE A N 1
ATOM 700 C CA . ILE A 1 94 ? 13.878 2.386 -20.925 1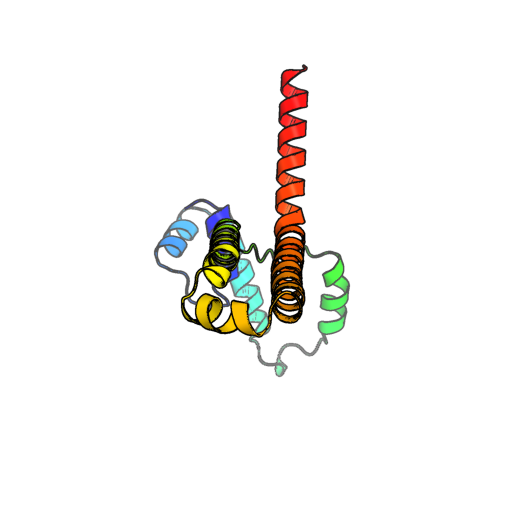.00 83.94 94 ILE A CA 1
ATOM 701 C C . ILE A 1 94 ? 14.210 2.378 -22.431 1.00 83.94 94 ILE A C 1
ATOM 703 O O . ILE A 1 94 ? 15.385 2.200 -22.758 1.00 83.94 94 ILE A O 1
ATOM 707 N N . PRO A 1 95 ? 13.260 2.650 -23.346 1.00 78.69 95 PRO A N 1
ATOM 708 C CA . PRO A 1 95 ? 13.546 2.745 -24.780 1.00 78.69 95 PRO A CA 1
ATOM 709 C C . PRO A 1 95 ? 14.536 3.857 -25.167 1.00 78.69 95 PRO A C 1
ATOM 711 O O . PRO A 1 95 ? 15.165 3.774 -26.216 1.00 78.69 95 PRO A O 1
ATOM 714 N N . GLY A 1 96 ? 14.670 4.899 -24.339 1.00 78.12 96 GLY A N 1
ATOM 715 C CA . GLY A 1 96 ? 15.557 6.045 -24.558 1.00 78.12 96 GLY A CA 1
ATOM 716 C C . GLY A 1 96 ? 16.951 5.908 -23.937 1.00 78.12 96 GLY A C 1
ATOM 717 O O . GLY A 1 96 ? 17.767 6.819 -24.082 1.00 78.12 96 GLY A O 1
ATOM 718 N N . LEU A 1 97 ? 17.255 4.807 -23.238 1.00 84.69 97 LEU A N 1
ATOM 719 C CA . LEU A 1 97 ? 18.608 4.569 -22.730 1.00 84.69 97 LEU A CA 1
ATOM 720 C C . LEU A 1 97 ? 19.581 4.315 -23.891 1.00 84.69 97 LEU A C 1
ATOM 722 O O . LEU A 1 97 ? 19.274 3.585 -24.832 1.00 84.69 97 LEU A O 1
ATOM 726 N N . SER A 1 98 ? 20.800 4.852 -23.785 1.00 79.06 98 SER A N 1
ATOM 727 C CA . SER A 1 98 ? 21.859 4.676 -24.791 1.00 79.06 98 SER A CA 1
ATOM 728 C C . SER A 1 98 ? 22.164 3.206 -25.081 1.00 79.06 98 SER A C 1
ATOM 730 O O . SER A 1 98 ? 22.324 2.833 -26.236 1.00 79.06 98 SER A O 1
ATOM 732 N N . ALA A 1 99 ? 22.161 2.354 -24.052 1.00 79.12 99 ALA A N 1
ATOM 733 C CA . ALA A 1 99 ? 22.317 0.910 -24.209 1.00 79.12 99 ALA A CA 1
ATOM 734 C C . ALA A 1 99 ? 21.216 0.297 -25.092 1.00 79.12 99 ALA A C 1
ATOM 736 O O . ALA A 1 99 ? 21.493 -0.565 -25.920 1.00 79.12 99 ALA A O 1
ATOM 737 N N . PHE A 1 100 ? 19.977 0.773 -24.953 1.00 78.25 100 PHE A N 1
ATOM 738 C CA . PHE A 1 100 ? 18.850 0.300 -25.749 1.00 78.25 100 PHE A CA 1
ATOM 739 C C . PHE A 1 100 ? 18.965 0.774 -27.201 1.00 78.25 100 PHE A C 1
ATOM 741 O O . PHE A 1 100 ? 18.764 -0.014 -28.117 1.00 78.25 100 PHE A O 1
ATOM 748 N N . MET A 1 101 ? 19.379 2.027 -27.420 1.00 77.62 101 MET A N 1
ATOM 749 C CA . MET A 1 101 ? 19.595 2.587 -28.762 1.00 77.62 101 MET A CA 1
ATOM 750 C C . MET A 1 101 ? 20.729 1.907 -29.538 1.00 77.62 101 MET A C 1
ATOM 752 O O . MET A 1 101 ? 20.677 1.870 -30.762 1.00 77.62 101 MET A O 1
ATOM 756 N N . VAL A 1 102 ? 21.738 1.372 -28.846 1.00 81.75 102 VAL A N 1
ATOM 757 C CA . VAL A 1 102 ? 22.851 0.647 -29.480 1.00 81.75 102 VAL A CA 1
ATOM 758 C C . VAL A 1 102 ? 22.441 -0.767 -29.896 1.00 81.75 102 VAL A C 1
ATOM 760 O O . VAL A 1 102 ? 22.866 -1.233 -30.942 1.00 81.75 102 VAL A O 1
ATOM 763 N N . ILE A 1 103 ? 21.602 -1.441 -29.105 1.00 78.88 103 ILE A N 1
ATOM 764 C CA . ILE A 1 103 ? 21.256 -2.862 -29.301 1.00 78.88 103 ILE A CA 1
ATOM 765 C C . ILE A 1 103 ? 19.994 -3.037 -30.164 1.00 78.88 103 ILE A C 1
ATOM 767 O O . ILE A 1 103 ? 19.877 -3.994 -30.927 1.00 78.88 103 ILE A O 1
ATOM 771 N N . ALA A 1 104 ? 19.036 -2.112 -30.064 1.00 76.44 104 ALA A N 1
ATOM 772 C CA . ALA A 1 104 ? 17.772 -2.173 -30.794 1.00 76.44 104 ALA A CA 1
ATOM 773 C C . ALA A 1 104 ? 17.892 -2.252 -32.333 1.00 76.44 104 ALA A C 1
ATOM 775 O O . ALA A 1 104 ? 17.106 -3.002 -32.914 1.00 76.44 104 ALA A O 1
ATOM 776 N N . PRO A 1 105 ? 18.808 -1.535 -33.021 1.00 79.69 105 PRO A N 1
ATOM 777 C CA . PRO A 1 105 ? 18.898 -1.621 -34.480 1.00 79.69 105 PRO A CA 1
ATOM 778 C C . PRO A 1 105 ? 19.387 -2.989 -34.978 1.00 79.69 105 PRO A C 1
ATOM 780 O O . PRO A 1 105 ? 18.966 -3.404 -36.055 1.00 79.69 105 PRO A O 1
ATOM 783 N N . ASP A 1 106 ? 20.194 -3.707 -34.190 1.00 82.31 106 ASP A N 1
ATOM 784 C CA . ASP A 1 106 ? 20.738 -5.017 -34.575 1.00 82.31 106 ASP A CA 1
ATOM 785 C C . ASP A 1 106 ? 19.747 -6.166 -34.334 1.00 82.31 106 ASP A C 1
ATOM 787 O O . ASP A 1 106 ? 19.718 -7.133 -35.094 1.00 82.31 106 ASP A O 1
ATOM 791 N N . LEU A 1 107 ? 18.921 -6.074 -33.285 1.00 79.44 107 LEU A N 1
ATOM 792 C CA . LEU A 1 107 ? 17.937 -7.112 -32.945 1.00 79.44 107 LEU A CA 1
ATOM 793 C C . LEU A 1 107 ? 16.532 -6.844 -33.517 1.00 79.44 107 LEU A C 1
ATOM 795 O O . LEU A 1 107 ? 15.705 -7.754 -33.576 1.00 79.44 107 LEU A O 1
ATOM 799 N N . GLY A 1 108 ? 16.234 -5.609 -33.925 1.00 75.56 108 GLY A N 1
ATOM 800 C CA . GLY A 1 108 ? 14.979 -5.248 -34.581 1.00 75.56 108 GLY A CA 1
ATOM 801 C C . GLY A 1 108 ? 13.712 -5.553 -33.765 1.00 75.56 108 GLY A C 1
ATOM 802 O O . GLY A 1 108 ? 13.670 -5.442 -32.535 1.00 75.56 108 GLY A O 1
ATOM 803 N N . ALA A 1 109 ? 12.635 -5.908 -34.474 1.00 73.62 109 ALA A N 1
ATOM 804 C CA . ALA A 1 109 ? 11.309 -6.130 -33.888 1.00 73.62 109 ALA A CA 1
ATOM 805 C C . ALA A 1 109 ? 11.268 -7.310 -32.897 1.00 73.62 109 ALA A C 1
ATOM 807 O O . ALA A 1 109 ? 10.511 -7.258 -31.923 1.00 73.62 109 ALA A O 1
ATOM 808 N N . ASP A 1 110 ? 12.121 -8.319 -33.091 1.00 81.00 110 ASP A N 1
ATOM 809 C CA . ASP A 1 110 ? 12.179 -9.524 -32.254 1.00 81.00 110 ASP A CA 1
ATOM 810 C C . ASP A 1 110 ? 12.598 -9.226 -30.809 1.00 81.00 110 ASP A C 1
ATOM 812 O O . ASP A 1 110 ? 12.258 -9.975 -29.895 1.00 81.00 110 ASP A O 1
ATOM 816 N N . PHE A 1 111 ? 13.273 -8.098 -30.572 1.00 81.06 111 PHE A N 1
ATOM 817 C CA . PHE A 1 111 ? 13.625 -7.633 -29.231 1.00 81.06 111 PHE A CA 1
ATOM 818 C C . PHE A 1 111 ? 12.609 -6.647 -28.647 1.00 81.06 111 PHE A C 1
ATOM 820 O O . PHE A 1 111 ? 12.316 -6.693 -27.450 1.00 81.06 111 PHE A O 1
ATOM 827 N N . MET A 1 112 ? 12.011 -5.782 -29.471 1.00 81.75 112 MET A N 1
ATOM 828 C CA . MET A 1 112 ? 11.023 -4.810 -28.986 1.00 81.75 112 MET A CA 1
ATOM 829 C C . MET A 1 112 ? 9.743 -5.470 -28.463 1.00 81.75 112 MET A C 1
ATOM 831 O O . MET A 1 112 ? 9.190 -5.022 -27.454 1.00 81.75 112 MET A O 1
ATOM 835 N N . VAL A 1 113 ? 9.277 -6.535 -29.121 1.00 86.50 113 VAL A N 1
ATOM 836 C CA . VAL A 1 113 ? 8.051 -7.252 -28.740 1.00 86.50 113 VAL A CA 1
ATOM 837 C C . VAL A 1 113 ? 8.136 -7.839 -27.321 1.00 86.50 113 VAL A C 1
ATOM 839 O O . VAL A 1 113 ? 7.297 -7.472 -26.493 1.00 86.50 113 VAL A O 1
ATOM 842 N N . PRO A 1 114 ? 9.124 -8.688 -26.973 1.00 88.75 114 PRO A N 1
ATOM 843 C CA . PRO A 1 114 ? 9.220 -9.257 -25.630 1.00 88.75 114 PRO A CA 1
ATOM 844 C C . PRO A 1 114 ? 9.464 -8.194 -24.552 1.00 88.75 114 PRO A C 1
ATOM 846 O O . PRO A 1 114 ? 8.874 -8.287 -23.477 1.00 88.75 114 PRO A O 1
ATOM 849 N N . VAL A 1 115 ? 10.253 -7.148 -24.829 1.00 85.88 115 VAL A N 1
ATOM 850 C CA . VAL A 1 115 ? 10.468 -6.043 -23.875 1.00 85.88 115 VAL A CA 1
ATOM 851 C C . VAL A 1 115 ? 9.159 -5.314 -23.564 1.00 85.88 115 VAL A C 1
ATOM 853 O O . VAL A 1 115 ? 8.823 -5.106 -22.396 1.00 85.88 115 VAL A O 1
ATOM 856 N N . SER A 1 116 ? 8.389 -4.972 -24.598 1.00 87.12 116 SER A N 1
ATOM 857 C CA . SER A 1 116 ? 7.089 -4.307 -24.439 1.00 87.12 116 SER A CA 1
ATOM 858 C C . SER A 1 116 ? 6.094 -5.189 -23.686 1.00 87.12 116 SER A C 1
ATOM 860 O O . SER A 1 116 ? 5.333 -4.697 -22.853 1.00 87.12 116 SER A O 1
ATOM 862 N N . LEU A 1 117 ? 6.129 -6.499 -23.937 1.00 92.25 117 LEU A N 1
ATOM 863 C CA . LEU A 1 117 ? 5.263 -7.473 -23.280 1.00 92.25 117 LEU A CA 1
ATOM 864 C C . LEU A 1 117 ? 5.586 -7.598 -21.787 1.00 92.25 117 LEU A C 1
ATOM 866 O O . LEU A 1 117 ? 4.679 -7.528 -20.961 1.00 92.25 117 LEU A O 1
ATOM 870 N N . VAL A 1 118 ? 6.868 -7.688 -21.419 1.00 92.06 118 VAL A N 1
ATOM 871 C CA . VAL A 1 118 ? 7.300 -7.719 -20.012 1.00 92.06 118 VAL A CA 1
ATOM 872 C C . VAL A 1 118 ? 6.908 -6.430 -19.286 1.00 92.06 118 VAL A C 1
ATOM 874 O O . VAL A 1 118 ? 6.345 -6.494 -18.193 1.00 92.06 118 VAL A O 1
ATOM 877 N N . LEU A 1 119 ? 7.140 -5.264 -19.896 1.00 89.25 119 LEU A N 1
ATOM 878 C CA . LEU A 1 119 ? 6.739 -3.974 -19.326 1.00 89.25 119 LEU A CA 1
ATOM 879 C C . LEU A 1 119 ? 5.221 -3.897 -19.120 1.00 89.25 119 LEU A C 1
ATOM 881 O O . LEU A 1 119 ? 4.763 -3.545 -18.032 1.00 89.25 119 LEU A O 1
ATOM 885 N N . GLY A 1 120 ? 4.439 -4.301 -20.124 1.00 90.56 120 GLY A N 1
ATOM 886 C CA . GLY A 1 120 ? 2.981 -4.366 -20.035 1.00 90.56 120 GLY A CA 1
ATOM 887 C C . GLY A 1 120 ? 2.493 -5.309 -18.931 1.00 90.56 120 GLY A C 1
ATOM 888 O O . GLY A 1 120 ? 1.593 -4.950 -18.167 1.00 90.56 120 GLY A O 1
ATOM 889 N N . CYS A 1 121 ? 3.113 -6.483 -18.783 1.00 94.81 121 CYS A N 1
ATOM 890 C CA . CYS A 1 121 ? 2.809 -7.423 -17.704 1.00 94.81 121 CYS A CA 1
ATOM 891 C C . CYS A 1 121 ? 3.102 -6.827 -16.322 1.00 94.81 121 CYS A C 1
ATOM 893 O O . CYS A 1 121 ? 2.267 -6.947 -15.425 1.00 94.81 121 CYS A O 1
ATOM 895 N N . LEU A 1 122 ? 4.242 -6.150 -16.150 1.00 92.69 122 LEU A N 1
ATOM 896 C CA . LEU A 1 122 ? 4.603 -5.501 -14.887 1.00 92.69 122 LEU A CA 1
ATOM 897 C C . LEU A 1 122 ? 3.611 -4.395 -14.515 1.00 92.69 122 LEU A C 1
ATOM 899 O O . LEU A 1 122 ? 3.138 -4.361 -13.379 1.00 92.69 122 LEU A O 1
ATOM 903 N N . VAL A 1 123 ? 3.246 -3.536 -15.473 1.00 92.00 123 VAL A N 1
ATOM 904 C CA . VAL A 1 123 ? 2.230 -2.490 -15.271 1.00 92.00 123 VAL A CA 1
ATOM 905 C C . VAL A 1 123 ? 0.891 -3.115 -14.891 1.00 92.00 123 VAL A C 1
ATOM 907 O O . VAL A 1 123 ? 0.277 -2.703 -13.912 1.00 92.00 123 VAL A O 1
ATOM 910 N N . THR A 1 124 ? 0.454 -4.143 -15.620 1.00 94.12 124 THR A N 1
ATOM 911 C CA . THR A 1 124 ? -0.840 -4.800 -15.385 1.00 94.12 124 THR A CA 1
ATOM 912 C C . THR A 1 124 ? -0.898 -5.449 -14.003 1.00 94.12 124 THR A C 1
ATOM 914 O O . THR A 1 124 ? -1.859 -5.241 -13.261 1.00 94.12 124 THR A O 1
ATOM 917 N N . ALA A 1 125 ? 0.144 -6.194 -13.623 1.00 94.94 125 ALA A N 1
ATOM 918 C CA . ALA A 1 125 ? 0.242 -6.818 -12.308 1.00 94.94 125 ALA A CA 1
ATOM 919 C C . ALA A 1 125 ? 0.235 -5.765 -11.192 1.00 94.94 125 ALA A C 1
ATOM 921 O O . ALA A 1 125 ? -0.498 -5.894 -10.208 1.00 94.94 125 ALA A O 1
ATOM 922 N N . TYR A 1 126 ? 0.997 -4.686 -11.377 1.00 93.19 126 TYR A N 1
ATOM 923 C CA . TYR A 1 126 ? 1.039 -3.567 -10.447 1.00 93.19 126 TYR A CA 1
ATOM 924 C C . TYR A 1 126 ? -0.336 -2.895 -10.288 1.00 93.19 126 TYR A C 1
ATOM 926 O O . TYR A 1 126 ? -0.796 -2.689 -9.163 1.00 93.19 126 TYR A O 1
ATOM 934 N N . SER A 1 127 ? -1.029 -2.600 -11.392 1.00 90.81 127 SER A N 1
ATOM 935 C CA . SER A 1 127 ? -2.375 -2.017 -11.377 1.00 90.81 127 SER A CA 1
ATOM 936 C C . SER A 1 127 ? -3.392 -2.929 -10.690 1.00 90.81 127 SER A C 1
ATOM 938 O O . SER A 1 127 ? -4.201 -2.448 -9.897 1.00 90.81 127 SER A O 1
ATOM 940 N N . GLY A 1 128 ? -3.332 -4.241 -10.936 1.00 93.00 128 GLY A N 1
ATOM 941 C CA . GLY A 1 128 ? -4.184 -5.222 -10.262 1.00 93.00 128 GLY A CA 1
ATOM 942 C C . GLY A 1 128 ? -3.984 -5.214 -8.745 1.00 93.00 128 GLY A C 1
ATOM 943 O O . GLY A 1 128 ? -4.950 -5.074 -7.993 1.00 93.00 128 GLY A O 1
ATOM 944 N N . LEU A 1 129 ? -2.728 -5.274 -8.289 1.00 90.50 129 LEU A N 1
ATOM 945 C CA . LEU A 1 129 ? -2.396 -5.204 -6.863 1.00 90.50 129 LEU A CA 1
ATOM 946 C C . LEU A 1 129 ? -2.841 -3.882 -6.230 1.00 90.50 129 LEU A C 1
ATOM 948 O O . LEU A 1 129 ? -3.360 -3.878 -5.111 1.00 90.50 129 LEU A O 1
ATOM 952 N N . PHE A 1 130 ? -2.683 -2.769 -6.948 1.00 89.94 130 PHE A N 1
ATOM 953 C CA . PHE A 1 130 ? -3.132 -1.460 -6.489 1.00 89.94 130 PHE A CA 1
ATOM 954 C C . PHE A 1 130 ? -4.645 -1.429 -6.252 1.00 89.94 130 PHE A C 1
ATOM 956 O O . PHE A 1 130 ? -5.083 -0.980 -5.191 1.00 89.94 130 PHE A O 1
ATOM 963 N N . VAL A 1 131 ? -5.435 -1.926 -7.210 1.00 88.75 131 VAL A N 1
ATOM 964 C CA . VAL A 1 131 ? -6.901 -1.956 -7.116 1.00 88.75 131 VAL A CA 1
ATOM 965 C C . VAL A 1 131 ? -7.353 -2.829 -5.952 1.00 88.75 131 VAL A C 1
ATOM 967 O O . VAL A 1 131 ? -8.147 -2.369 -5.133 1.00 88.75 131 VAL A O 1
ATOM 970 N N . VAL A 1 132 ? -6.819 -4.049 -5.834 1.00 87.44 132 VAL A N 1
ATOM 971 C CA . VAL A 1 132 ? -7.178 -4.976 -4.747 1.00 87.44 132 VAL A CA 1
ATOM 972 C C . VAL A 1 132 ? -6.841 -4.374 -3.380 1.00 87.44 132 VAL A C 1
ATOM 974 O O . VAL A 1 132 ? -7.673 -4.407 -2.478 1.00 87.44 132 VAL A O 1
ATOM 977 N N . SER A 1 133 ? -5.669 -3.746 -3.240 1.00 83.75 133 SER A N 1
ATOM 978 C CA . SER A 1 133 ? -5.216 -3.159 -1.968 1.00 83.75 133 SER A CA 1
ATOM 979 C C . SER A 1 133 ? -6.040 -1.951 -1.507 1.00 83.75 133 SER A C 1
ATOM 981 O O . SER A 1 133 ? -6.011 -1.609 -0.329 1.00 83.75 133 SER A O 1
ATOM 983 N N . HIS A 1 134 ? -6.763 -1.291 -2.418 1.00 86.00 134 HIS A N 1
ATOM 984 C CA . HIS A 1 134 ? -7.531 -0.073 -2.130 1.00 86.00 134 HIS A CA 1
ATOM 985 C C . HIS A 1 134 ? -9.035 -0.233 -2.383 1.00 86.00 134 HIS A C 1
ATOM 987 O O . HIS A 1 134 ? -9.771 0.757 -2.379 1.00 86.00 134 HIS A O 1
ATOM 993 N N . LEU A 1 135 ? -9.517 -1.461 -2.592 1.00 86.44 135 LEU A N 1
ATOM 994 C CA . LEU A 1 135 ? -10.914 -1.738 -2.929 1.00 86.44 135 LEU A CA 1
ATOM 995 C C . LEU A 1 135 ? -11.877 -1.226 -1.845 1.00 86.44 135 LEU A C 1
ATOM 997 O O . LEU A 1 135 ? -12.899 -0.607 -2.158 1.00 86.44 135 LEU A O 1
ATOM 1001 N N . ASP A 1 136 ? -11.506 -1.384 -0.574 1.00 80.31 136 ASP A N 1
ATOM 1002 C CA . ASP A 1 136 ? -12.273 -0.868 0.564 1.00 80.31 136 ASP A CA 1
ATOM 1003 C C . ASP A 1 136 ? -12.354 0.663 0.572 1.00 80.31 136 ASP A C 1
ATOM 1005 O O . ASP A 1 136 ? -13.415 1.239 0.836 1.00 80.31 136 ASP A O 1
ATOM 1009 N N . ASP A 1 137 ? -11.259 1.344 0.235 1.00 82.56 137 ASP A N 1
ATOM 1010 C CA . ASP A 1 137 ? -11.230 2.803 0.153 1.00 82.56 137 ASP A CA 1
ATOM 1011 C C . ASP A 1 137 ? -12.073 3.322 -1.012 1.00 82.56 137 ASP A C 1
ATOM 1013 O O . ASP A 1 137 ? -12.801 4.309 -0.852 1.00 82.56 137 ASP A O 1
ATOM 1017 N N . PHE A 1 138 ? -12.040 2.645 -2.163 1.00 85.62 138 PHE A N 1
ATOM 1018 C CA . PHE A 1 138 ? -12.918 2.964 -3.287 1.00 85.62 138 PHE A CA 1
ATOM 1019 C C . PHE A 1 138 ? -14.392 2.765 -2.922 1.00 85.62 138 PHE A C 1
ATOM 1021 O O . PHE A 1 138 ? -15.197 3.672 -3.138 1.00 85.62 138 PHE A O 1
ATOM 1028 N N . SER A 1 139 ? -14.737 1.639 -2.291 1.00 86.00 139 SER A N 1
ATOM 1029 C CA . SER A 1 139 ? -16.096 1.347 -1.819 1.00 86.00 139 SER A CA 1
ATOM 1030 C C . SER A 1 139 ? -16.600 2.409 -0.836 1.00 86.00 139 SER A C 1
ATOM 1032 O O . SER A 1 139 ? -17.704 2.941 -0.983 1.00 86.00 139 SER A O 1
ATOM 1034 N N . ARG A 1 140 ? -15.764 2.807 0.133 1.00 83.50 140 ARG A N 1
ATOM 1035 C CA . ARG A 1 140 ? -16.086 3.878 1.090 1.00 83.50 140 ARG A CA 1
ATOM 1036 C C . ARG A 1 140 ? -16.319 5.221 0.404 1.00 83.50 140 ARG A C 1
ATOM 1038 O O . ARG A 1 140 ? -17.293 5.904 0.724 1.00 83.50 140 ARG A O 1
ATOM 1045 N N . ARG A 1 141 ? -15.450 5.615 -0.533 1.00 87.25 141 ARG A N 1
ATOM 1046 C CA . ARG A 1 141 ? -15.583 6.884 -1.271 1.00 87.25 141 ARG A CA 1
ATOM 1047 C C . ARG A 1 141 ? -16.820 6.900 -2.163 1.00 87.25 141 ARG A C 1
ATOM 1049 O O . ARG A 1 141 ? -17.494 7.927 -2.216 1.00 87.25 141 ARG A O 1
ATOM 1056 N N . LEU A 1 142 ? -17.140 5.777 -2.805 1.00 90.69 142 LEU A N 1
ATOM 1057 C CA . LEU A 1 142 ? -18.329 5.637 -3.643 1.00 90.69 142 LEU A CA 1
ATOM 1058 C C . LEU A 1 142 ? -19.610 5.819 -2.819 1.00 90.69 142 LEU A C 1
ATOM 1060 O O . LEU A 1 142 ? -20.447 6.649 -3.171 1.00 90.69 142 LEU A O 1
ATOM 1064 N N . LYS A 1 143 ? -19.717 5.140 -1.668 1.00 89.00 143 LYS A N 1
ATOM 1065 C CA . LYS A 1 143 ? -20.845 5.312 -0.735 1.00 89.00 143 LYS A CA 1
ATOM 1066 C C . LYS A 1 143 ? -20.970 6.760 -0.250 1.00 89.00 143 LYS A C 1
ATOM 1068 O O . LYS A 1 143 ? -22.061 7.325 -0.243 1.00 89.00 143 LYS A O 1
ATOM 1073 N N . ALA A 1 144 ? -19.851 7.394 0.107 1.00 86.50 144 ALA A N 1
ATOM 1074 C CA . ALA A 1 144 ? -19.833 8.795 0.536 1.00 86.50 144 ALA A CA 1
ATOM 1075 C C . ALA A 1 144 ? -20.216 9.782 -0.586 1.00 86.50 144 ALA A C 1
ATOM 1077 O O . ALA A 1 144 ? -20.746 10.863 -0.317 1.00 86.50 144 ALA A O 1
ATOM 1078 N N . TYR A 1 145 ? -19.927 9.451 -1.846 1.00 89.00 145 TYR A N 1
ATOM 1079 C CA . TYR A 1 145 ? -20.364 10.233 -3.000 1.00 89.00 145 TYR A CA 1
ATOM 1080 C C . TYR A 1 145 ? -21.876 10.097 -3.222 1.00 89.00 145 TYR A C 1
ATOM 1082 O O . TYR A 1 145 ? -22.566 11.111 -3.297 1.00 89.00 145 TYR A O 1
ATOM 1090 N N . GLN A 1 146 ? -22.399 8.867 -3.214 1.00 88.75 146 GLN A N 1
ATOM 1091 C CA . GLN A 1 146 ? -23.833 8.586 -3.355 1.00 88.75 146 GLN A CA 1
ATOM 1092 C C . GLN A 1 146 ? -24.669 9.271 -2.264 1.00 88.75 146 GLN A C 1
ATOM 1094 O O . GLN A 1 146 ? -25.668 9.917 -2.573 1.00 88.75 146 GLN A O 1
ATOM 1099 N N . GLY A 1 147 ? -24.227 9.225 -1.001 1.00 86.56 147 GLY A N 1
ATOM 1100 C CA . GLY A 1 147 ? -24.917 9.905 0.102 1.00 86.56 147 GLY A CA 1
ATOM 1101 C C . GLY A 1 147 ? -24.984 11.429 -0.068 1.00 86.56 147 GLY A C 1
ATOM 1102 O O . GLY A 1 147 ? -26.019 12.041 0.191 1.00 86.56 147 GLY A O 1
ATOM 1103 N N . ARG A 1 148 ? -23.912 12.055 -0.576 1.00 86.81 148 ARG A N 1
ATOM 1104 C CA . ARG A 1 148 ? -23.908 13.497 -0.893 1.00 86.81 148 ARG A CA 1
ATOM 1105 C C . ARG A 1 148 ? -24.818 13.844 -2.066 1.00 86.81 148 ARG A C 1
ATOM 1107 O O . ARG A 1 148 ? -25.366 14.941 -2.098 1.00 86.81 148 ARG A O 1
ATOM 1114 N N . GLN A 1 149 ? -24.958 12.940 -3.029 1.00 83.81 149 GLN A N 1
ATOM 1115 C CA . GLN A 1 149 ? -25.821 13.144 -4.186 1.00 83.81 149 GL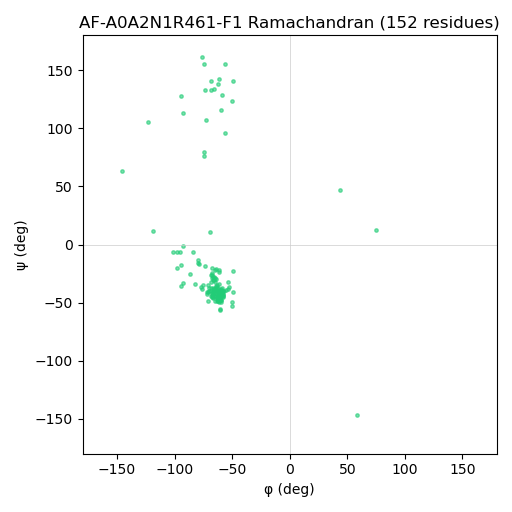N A CA 1
ATOM 1116 C C . GLN A 1 149 ? -27.304 13.054 -3.796 1.00 83.81 149 GLN A C 1
ATOM 1118 O O . GLN A 1 149 ? -28.082 13.906 -4.209 1.00 83.81 149 GLN A O 1
ATOM 1123 N N . ALA A 1 150 ? -27.666 12.108 -2.922 1.00 77.25 150 ALA A N 1
ATOM 1124 C CA . ALA A 1 150 ? -29.018 11.984 -2.375 1.00 77.25 150 ALA A CA 1
ATOM 1125 C C . ALA A 1 150 ? -29.438 13.216 -1.553 1.00 77.25 150 ALA A C 1
ATOM 1127 O O . ALA A 1 150 ? -30.547 13.707 -1.716 1.00 77.25 150 ALA A O 1
ATOM 1128 N N . HIS A 1 151 ? -28.536 13.774 -0.737 1.00 74.25 151 HIS A N 1
ATOM 1129 C CA . HIS A 1 151 ? -28.816 14.992 0.035 1.00 74.25 151 HIS A CA 1
ATOM 1130 C C . HIS A 1 151 ? -28.980 16.245 -0.846 1.00 74.25 151 HIS A C 1
ATOM 1132 O O . HIS A 1 151 ? -29.635 17.195 -0.443 1.00 74.25 151 HIS A O 1
ATOM 1138 N N . LYS A 1 152 ? -28.376 16.295 -2.038 1.00 70.44 152 LYS A N 1
ATOM 1139 C CA . LYS A 1 152 ? -28.568 17.423 -2.969 1.00 70.44 152 LYS A CA 1
ATOM 1140 C C . LYS A 1 152 ? -29.883 17.353 -3.752 1.00 70.44 152 LYS A C 1
ATOM 1142 O O . LYS A 1 152 ? -30.246 18.344 -4.374 1.00 70.44 152 LYS A O 1
ATOM 1147 N N . ALA A 1 153 ? -30.527 16.189 -3.785 1.00 65.81 153 ALA A N 1
ATOM 1148 C CA . ALA A 1 153 ? -31.763 15.949 -4.527 1.00 65.81 153 ALA A CA 1
ATOM 1149 C C . ALA A 1 153 ? -33.030 16.042 -3.653 1.00 65.81 153 ALA A C 1
ATOM 1151 O O . ALA A 1 153 ? -34.129 15.961 -4.196 1.00 65.81 153 ALA A O 1
ATOM 1152 N N . ALA A 1 154 ? -32.869 16.189 -2.334 1.00 58.06 154 ALA A N 1
ATOM 1153 C CA . ALA A 1 154 ? -33.927 16.432 -1.353 1.00 58.06 154 ALA A CA 1
ATOM 1154 C C . ALA A 1 154 ? -33.915 17.904 -0.924 1.00 58.06 154 ALA A C 1
ATOM 1156 O O . ALA A 1 154 ? -35.015 18.443 -0.686 1.00 58.06 154 ALA A O 1
#

Sequence (154 aa):
MTCERFLELLDGLDNEKPPAAMAAHVRSCPACARRAAALQSAVDLYRLPDIAGSSNMVPRVAAMLPFVSAPRRSVSMRNWLGAGFVLLVSMIMIPGLSAFMVIAPDLGADFMVPVSLVLGCLVTAYSGLFVVSHLDDFSRRLKAYQGRQAHKAA

Mean predicted aligned error: 13.57 Å